Protein AF-A0A835KR46-F1 (afdb_monomer)

pLDDT: mean 88.04, std 7.07, range [50.31, 96.75]

Organism: NCBI:txid1010633

Structure (mmCIF, N/CA/C/O backbone):
data_AF-A0A835KR46-F1
#
_entry.id   AF-A0A835KR46-F1
#
loop_
_atom_site.group_PDB
_atom_site.id
_atom_site.type_symbol
_atom_site.label_atom_id
_atom_site.label_alt_id
_atom_site.label_comp_id
_atom_site.label_asym_id
_atom_site.label_entity_id
_atom_site.label_seq_id
_atom_site.pdbx_PDB_ins_code
_atom_site.Cartn_x
_atom_site.Cartn_y
_atom_site.Cartn_z
_atom_site.occupancy
_atom_site.B_iso_or_equiv
_atom_site.auth_seq_id
_atom_site.auth_comp_id
_atom_site.auth_asym_id
_atom_site.auth_atom_id
_atom_site.pdbx_PDB_model_num
ATOM 1 N N . MET A 1 1 ? -24.883 16.506 1.270 1.00 50.31 1 MET A N 1
ATOM 2 C CA . M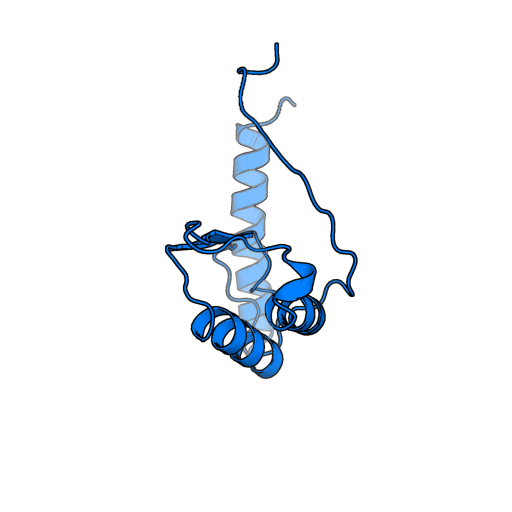ET A 1 1 ? -25.674 16.000 2.414 1.00 50.31 1 MET A CA 1
ATOM 3 C C . MET A 1 1 ? -24.754 15.166 3.292 1.00 50.31 1 MET A C 1
ATOM 5 O O . MET A 1 1 ? -24.196 14.200 2.784 1.00 50.31 1 MET A O 1
ATOM 9 N N . SER A 1 2 ? -24.527 15.553 4.550 1.00 70.75 2 SER A N 1
ATOM 10 C CA . SER A 1 2 ? -23.814 14.700 5.510 1.00 70.75 2 SER A CA 1
ATOM 11 C C . SER A 1 2 ? -24.742 13.555 5.928 1.00 70.75 2 SER A C 1
ATOM 13 O O . SER A 1 2 ? -25.937 13.760 6.126 1.00 70.75 2 SER A O 1
ATOM 15 N N . LYS A 1 3 ? -24.222 12.328 6.012 1.00 81.94 3 LYS A N 1
ATOM 16 C CA . LYS A 1 3 ? -25.022 11.109 6.248 1.00 81.94 3 LYS A CA 1
ATOM 17 C C . LYS A 1 3 ? -25.521 10.947 7.700 1.00 81.94 3 LYS A C 1
ATOM 19 O O . LYS A 1 3 ? -25.844 9.838 8.098 1.00 81.94 3 LYS A O 1
ATOM 24 N N . GLY A 1 4 ? -25.538 12.011 8.507 1.00 85.56 4 GLY A N 1
ATOM 25 C CA . GLY A 1 4 ? -25.860 11.925 9.940 1.00 85.56 4 GLY A CA 1
ATOM 26 C C . GLY A 1 4 ? -24.855 11.108 10.767 1.00 85.56 4 GLY A C 1
ATOM 27 O O . GLY A 1 4 ? -25.176 10.700 11.876 1.00 85.56 4 GLY A O 1
ATOM 28 N N . LEU A 1 5 ? -23.655 10.850 10.233 1.00 86.06 5 LEU A N 1
ATOM 29 C CA . LEU A 1 5 ? -22.596 10.123 10.929 1.00 86.06 5 LEU A CA 1
ATOM 30 C C . LEU A 1 5 ? -21.780 11.095 11.790 1.00 86.06 5 LEU A C 1
ATOM 32 O O . LEU A 1 5 ? -21.359 12.140 11.290 1.00 86.06 5 LEU A O 1
ATOM 36 N N . HIS A 1 6 ? -21.523 10.738 13.049 1.00 85.00 6 HIS A N 1
ATOM 37 C CA . HIS A 1 6 ? -20.525 11.428 13.862 1.00 85.00 6 HIS A CA 1
ATOM 38 C C . HIS A 1 6 ? -19.138 11.033 13.349 1.00 85.00 6 HIS A C 1
ATOM 40 O O . HIS A 1 6 ? -18.778 9.858 13.395 1.00 85.00 6 HIS A O 1
ATOM 46 N N . LEU A 1 7 ? -18.399 11.995 12.798 1.00 87.94 7 LEU A N 1
ATOM 47 C CA . LEU A 1 7 ? -17.092 11.765 12.193 1.00 87.94 7 LEU A CA 1
ATOM 48 C C . LEU A 1 7 ? -16.100 12.785 12.735 1.00 87.94 7 LEU A C 1
ATOM 50 O O . LEU A 1 7 ? -16.327 13.990 12.639 1.00 87.94 7 LEU A O 1
ATOM 54 N N . GLU A 1 8 ? -14.998 12.277 13.269 1.00 89.44 8 GLU A N 1
ATOM 55 C CA . GLU A 1 8 ? -13.830 13.059 13.648 1.00 89.44 8 GLU A CA 1
ATOM 56 C C . GLU A 1 8 ? -12.726 12.815 12.616 1.00 89.44 8 GLU A C 1
ATOM 58 O O . GLU A 1 8 ? -12.550 11.695 12.132 1.00 89.44 8 GLU A O 1
ATOM 63 N N . PHE A 1 9 ? -12.016 13.873 12.230 1.00 90.50 9 PHE A N 1
ATOM 64 C CA . PHE A 1 9 ? -10.941 13.792 11.249 1.00 90.50 9 PHE A CA 1
ATOM 65 C C . PHE A 1 9 ? -9.688 14.463 11.797 1.00 90.50 9 PHE A C 1
ATOM 67 O O . PHE A 1 9 ? -9.639 15.685 11.930 1.00 90.50 9 PHE A O 1
ATOM 74 N N . ASN A 1 10 ? -8.676 13.644 12.075 1.00 89.75 10 ASN A N 1
ATOM 75 C CA . ASN A 1 10 ? -7.403 14.073 12.636 1.00 89.75 10 ASN A CA 1
ATOM 76 C C . ASN A 1 10 ? -6.295 13.969 11.582 1.00 89.75 10 ASN A C 1
ATOM 78 O O . ASN A 1 10 ? -6.218 12.992 10.835 1.00 89.75 10 ASN A O 1
ATOM 82 N N . VAL A 1 11 ? -5.440 14.993 11.519 1.00 90.19 11 VAL A N 1
ATOM 83 C CA . VAL A 1 11 ? -4.302 15.060 10.592 1.00 90.19 11 VAL A CA 1
ATOM 84 C C . VAL A 1 11 ? -3.010 15.122 11.392 1.00 90.19 11 VAL A C 1
ATOM 86 O O . VAL A 1 11 ? -2.789 16.067 12.147 1.00 90.19 11 VAL A O 1
ATOM 89 N N . SER A 1 12 ? -2.138 14.143 11.173 1.00 87.69 12 SER A N 1
ATOM 90 C CA . SER A 1 12 ? -0.783 14.109 11.724 1.00 87.69 12 SER A CA 1
ATOM 91 C C . SER A 1 12 ? 0.220 14.445 10.622 1.00 87.69 12 SER A C 1
ATOM 93 O O . SER A 1 12 ? 0.163 13.878 9.528 1.00 87.69 12 SER A O 1
ATOM 95 N N . TYR A 1 13 ? 1.138 15.369 10.902 1.00 86.44 13 TYR A N 1
ATOM 96 C CA . TYR A 1 13 ? 2.194 15.766 9.972 1.00 86.44 13 TYR A CA 1
ATOM 97 C C . TYR A 1 13 ? 3.515 15.150 10.401 1.00 86.44 13 TYR A C 1
ATOM 99 O O . TYR A 1 13 ? 3.994 15.428 11.492 1.00 86.44 13 TYR A O 1
ATOM 107 N N . GLU A 1 14 ? 4.123 14.368 9.516 1.00 84.12 14 GLU A N 1
ATOM 108 C CA . GLU A 1 14 ? 5.408 13.720 9.765 1.00 84.12 14 GLU A CA 1
ATOM 109 C C . GLU A 1 14 ? 6.285 13.741 8.523 1.00 84.12 14 GLU A C 1
ATOM 111 O O . GLU A 1 14 ? 5.812 13.935 7.397 1.00 84.12 14 GLU A O 1
ATOM 116 N N . ALA A 1 15 ? 7.574 13.463 8.720 1.00 76.75 15 ALA A N 1
ATOM 117 C CA . ALA A 1 15 ? 8.455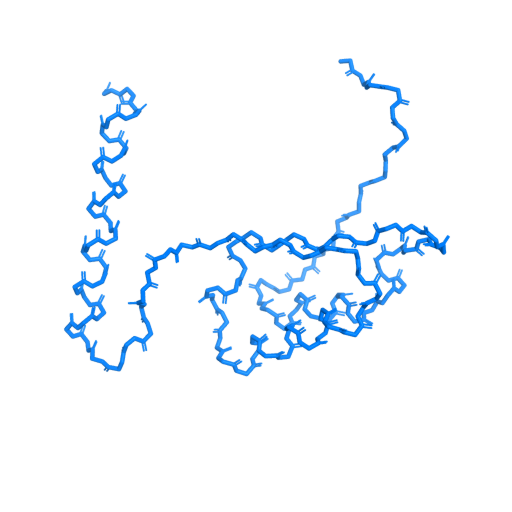 13.145 7.608 1.00 76.75 15 ALA A CA 1
ATOM 118 C C . ALA A 1 15 ? 7.835 12.008 6.776 1.00 76.75 15 ALA A C 1
ATOM 120 O O . ALA A 1 15 ? 7.408 10.996 7.331 1.00 76.75 15 ALA A O 1
ATOM 121 N N . GLY A 1 16 ? 7.833 12.139 5.443 1.00 76.25 16 GLY A N 1
ATOM 122 C CA . GLY A 1 16 ? 7.244 11.177 4.493 1.00 76.25 16 GLY A CA 1
ATOM 123 C C . GLY A 1 16 ? 7.936 9.805 4.424 1.00 76.25 16 GLY A C 1
ATOM 124 O O . GLY A 1 16 ? 7.892 9.139 3.393 1.00 76.25 16 GLY A O 1
ATOM 125 N N . THR A 1 17 ? 8.602 9.395 5.501 1.00 86.38 17 THR A N 1
ATOM 126 C CA . THR A 1 17 ? 9.323 8.135 5.668 1.00 86.38 17 THR A CA 1
ATOM 127 C C . THR A 1 17 ? 8.477 7.130 6.452 1.00 86.38 17 THR A C 1
ATOM 129 O O . THR A 1 17 ? 7.580 7.506 7.206 1.00 86.38 17 THR A O 1
ATOM 132 N N . LEU A 1 18 ? 8.785 5.836 6.325 1.00 87.75 18 LEU A N 1
ATOM 133 C CA . LEU A 1 18 ? 8.148 4.805 7.154 1.00 87.75 18 LEU A CA 1
ATOM 134 C C . LEU A 1 18 ? 8.447 4.978 8.647 1.00 87.75 18 LEU A C 1
ATOM 136 O O . LEU A 1 18 ? 7.574 4.716 9.463 1.00 87.75 18 LEU A O 1
ATOM 140 N N . SER A 1 19 ? 9.635 5.477 8.996 1.00 87.88 19 SER A N 1
ATOM 141 C CA . SER A 1 19 ? 10.013 5.729 10.391 1.00 87.88 19 SER A CA 1
ATOM 142 C C . SER A 1 19 ? 9.136 6.809 11.036 1.00 87.88 19 SER A C 1
ATOM 144 O O . SER A 1 19 ? 8.594 6.588 12.113 1.00 87.88 19 SER A O 1
ATOM 146 N N . GLY A 1 20 ? 8.894 7.927 10.337 1.00 88.31 20 GLY A N 1
ATOM 147 C CA . GLY A 1 20 ? 7.984 8.980 10.819 1.00 88.31 20 GLY A CA 1
ATOM 148 C C . GLY A 1 20 ? 6.540 8.493 10.987 1.00 88.31 20 GLY A C 1
ATOM 149 O O . GLY A 1 20 ? 5.833 8.865 11.918 1.00 88.31 20 GLY A O 1
ATOM 150 N N . ARG A 1 21 ? 6.094 7.577 10.123 1.00 89.06 21 ARG A N 1
ATOM 151 C CA . ARG A 1 21 ? 4.779 6.939 10.285 1.00 89.06 21 ARG A CA 1
ATOM 152 C C . ARG A 1 21 ? 4.750 5.974 11.469 1.00 89.06 21 ARG A C 1
ATOM 154 O O . ARG A 1 21 ? 3.768 5.952 12.204 1.00 89.06 21 ARG A O 1
ATOM 161 N N . ALA A 1 22 ? 5.818 5.204 11.673 1.00 89.44 22 ALA A N 1
ATOM 162 C CA . ALA A 1 22 ? 5.949 4.311 12.820 1.00 89.44 22 ALA A CA 1
ATOM 163 C C . ALA A 1 22 ? 5.952 5.093 14.145 1.00 89.44 22 ALA A C 1
ATOM 165 O O . ALA A 1 22 ? 5.310 4.666 15.104 1.00 89.44 22 ALA A O 1
ATOM 166 N N . SER A 1 23 ? 6.594 6.265 14.208 1.00 89.44 23 SER A N 1
ATOM 167 C CA . SER A 1 23 ? 6.580 7.095 15.420 1.00 89.44 23 SER A CA 1
ATOM 168 C C . SER A 1 23 ? 5.181 7.590 15.789 1.00 89.44 23 SER A C 1
ATOM 170 O O . SER A 1 23 ? 4.835 7.556 16.969 1.00 89.44 23 SER A O 1
ATOM 172 N N . VAL A 1 24 ? 4.346 7.967 14.813 1.00 89.19 24 VAL A N 1
ATOM 173 C CA . VAL A 1 24 ? 2.938 8.331 15.078 1.00 89.19 24 VAL A CA 1
ATOM 174 C C . VAL A 1 24 ? 2.154 7.142 15.605 1.00 89.19 24 VAL A C 1
ATOM 176 O O . VAL A 1 24 ? 1.485 7.251 16.627 1.00 89.19 24 VAL A O 1
ATOM 179 N N . LEU A 1 25 ? 2.279 5.989 14.946 1.00 88.44 25 LEU A N 1
ATOM 180 C CA . LEU A 1 25 ? 1.568 4.780 15.359 1.00 88.44 25 LEU A CA 1
ATOM 181 C C . LEU A 1 25 ? 1.982 4.302 16.758 1.00 88.44 25 LEU A C 1
ATOM 183 O O . LEU A 1 25 ? 1.153 3.789 17.504 1.00 88.44 25 LEU A O 1
ATOM 187 N N . SER A 1 26 ? 3.248 4.506 17.126 1.00 88.12 26 SER A N 1
ATOM 188 C CA . SER A 1 26 ? 3.773 4.144 18.448 1.00 88.12 26 SER A CA 1
ATOM 189 C C . SER A 1 26 ? 3.297 5.102 19.547 1.00 88.12 26 SER A C 1
ATOM 191 O O . SER A 1 26 ? 3.239 4.729 20.718 1.00 88.12 26 SER A O 1
ATOM 193 N N . ASN A 1 27 ? 2.937 6.337 19.192 1.00 86.69 27 ASN A N 1
ATOM 194 C CA . ASN A 1 27 ? 2.411 7.329 20.118 1.00 86.69 27 ASN A CA 1
ATOM 195 C C . ASN A 1 27 ? 0.878 7.238 20.182 1.00 86.69 27 ASN A C 1
ATOM 197 O O . ASN A 1 27 ? 0.175 8.109 19.673 1.00 86.69 27 ASN A O 1
ATOM 201 N N . GLN A 1 28 ? 0.348 6.190 20.820 1.00 76.06 28 GLN A N 1
ATOM 202 C CA . GLN A 1 28 ? -1.102 5.958 20.958 1.00 76.06 28 GLN A CA 1
ATOM 203 C C . GLN A 1 28 ? -1.931 7.193 21.367 1.00 76.06 28 GLN A C 1
ATOM 205 O O . GLN A 1 28 ? -2.985 7.402 20.767 1.00 76.06 28 GLN A O 1
ATOM 210 N N . PRO A 1 29 ? -1.490 8.054 22.308 1.00 81.06 29 PRO A N 1
ATOM 211 C CA . PRO A 1 29 ? -2.214 9.286 22.625 1.00 81.06 29 PRO A CA 1
ATOM 212 C C . PRO A 1 29 ? -2.406 10.224 21.424 1.00 81.06 29 PRO A C 1
ATOM 214 O O . PRO A 1 29 ? -3.422 10.908 21.343 1.00 81.06 29 PRO A O 1
ATOM 217 N N . SER A 1 30 ? -1.467 10.242 20.471 1.00 80.62 30 SER A N 1
ATOM 218 C CA . SER A 1 30 ? -1.579 11.046 19.243 1.00 80.62 30 SER A CA 1
ATOM 219 C C . SER A 1 30 ? -2.586 10.500 18.233 1.00 80.62 30 SER A C 1
ATOM 221 O O . SER A 1 30 ? -3.050 11.250 17.379 1.00 80.62 30 SER A O 1
ATOM 223 N N . LEU A 1 31 ? -2.952 9.221 18.348 1.00 83.62 31 LEU A N 1
ATOM 224 C CA . LEU A 1 31 ? -3.995 8.597 17.535 1.00 83.62 31 LEU A CA 1
ATOM 225 C C . LEU A 1 31 ? -5.403 8.870 18.084 1.00 83.62 31 LEU A C 1
ATOM 227 O O . LEU A 1 31 ? -6.375 8.524 17.422 1.00 83.62 31 LEU A O 1
ATOM 231 N N . ALA A 1 32 ? -5.502 9.479 19.276 1.00 84.81 32 ALA A N 1
ATOM 232 C CA . ALA A 1 32 ? -6.756 9.785 19.962 1.00 84.81 32 ALA A CA 1
ATOM 233 C C . ALA A 1 32 ? -7.697 8.571 20.071 1.00 84.81 32 ALA A C 1
ATOM 235 O O . ALA A 1 32 ? -8.913 8.720 19.972 1.00 84.81 32 ALA A O 1
ATOM 236 N N . LEU A 1 33 ? -7.129 7.372 20.271 1.00 84.19 33 LEU A N 1
ATOM 237 C CA . LEU A 1 33 ? -7.912 6.142 20.253 1.00 84.19 33 LEU A CA 1
ATOM 238 C C . LEU A 1 33 ? -8.841 6.035 21.462 1.00 84.19 33 LEU A C 1
ATOM 240 O O . LEU A 1 33 ? -8.444 6.308 22.599 1.00 84.19 33 LEU A O 1
ATOM 244 N N . TRP A 1 34 ? -10.067 5.589 21.222 1.00 83.19 34 TRP A N 1
ATOM 245 C CA . TRP A 1 34 ? -11.063 5.343 22.258 1.00 83.19 34 TRP A CA 1
ATOM 246 C C . TRP A 1 34 ? -11.053 3.879 22.692 1.00 83.19 34 TRP A C 1
ATOM 248 O O . TRP A 1 34 ? -10.919 2.953 21.891 1.00 83.19 34 TRP A O 1
ATOM 258 N N . ASN A 1 35 ? -11.260 3.644 23.989 1.00 82.75 35 ASN A N 1
ATOM 259 C CA . ASN A 1 35 ? -11.367 2.283 24.504 1.00 82.75 35 ASN A CA 1
ATOM 260 C C . ASN A 1 35 ? -12.554 1.551 23.862 1.00 82.75 35 ASN A C 1
ATOM 262 O O . ASN A 1 35 ? -13.704 1.960 24.012 1.00 82.75 35 ASN A O 1
ATOM 266 N N . GLY A 1 36 ? -12.261 0.426 23.206 1.00 84.94 36 GLY A N 1
ATOM 267 C CA . GLY A 1 36 ? -13.260 -0.455 22.602 1.00 84.94 36 GLY A CA 1
ATOM 268 C C . GLY A 1 36 ? -13.590 -0.158 21.139 1.00 84.94 36 GLY A C 1
ATOM 269 O O . GLY A 1 36 ? -14.418 -0.867 20.569 1.00 84.94 36 GLY A O 1
ATOM 270 N N . GLU A 1 37 ? -12.958 0.835 20.511 1.00 88.12 37 GLU A N 1
ATOM 271 C CA . GLU A 1 37 ? -13.096 1.009 19.067 1.00 88.12 37 GLU A CA 1
ATOM 272 C C . GLU A 1 37 ? -12.282 -0.035 18.287 1.00 88.12 37 GLU A C 1
ATOM 274 O O . GLU A 1 37 ? -11.253 -0.538 18.744 1.00 88.12 37 GLU A O 1
ATOM 279 N N . ALA A 1 38 ? -12.749 -0.368 17.085 1.00 91.31 38 ALA A N 1
ATOM 280 C CA . ALA A 1 38 ? -12.002 -1.223 16.177 1.00 91.31 38 ALA A CA 1
ATOM 281 C C . ALA A 1 38 ? -10.964 -0.386 15.419 1.00 91.31 38 ALA A C 1
ATOM 283 O O . ALA A 1 38 ? -11.326 0.503 14.649 1.00 91.31 38 ALA A O 1
ATOM 284 N N . LEU A 1 39 ? -9.679 -0.706 15.587 1.00 91.38 39 LEU A N 1
ATOM 285 C CA . LEU A 1 39 ? -8.603 -0.024 14.873 1.00 91.38 39 LEU A CA 1
ATOM 286 C C . LEU A 1 39 ? -8.330 -0.683 13.516 1.00 91.38 39 LEU A C 1
ATOM 288 O O . LEU A 1 39 ? -8.067 -1.888 13.437 1.00 91.38 39 LEU A O 1
ATOM 292 N N . VAL A 1 40 ? -8.344 0.125 12.455 1.00 93.62 40 VAL A N 1
ATOM 293 C CA . VAL A 1 40 ? -7.958 -0.281 11.098 1.00 93.62 40 VAL A CA 1
ATOM 294 C C . VAL A 1 40 ? -6.801 0.584 10.622 1.00 93.62 40 VAL A C 1
ATOM 296 O O . VAL A 1 40 ? -6.897 1.809 10.623 1.00 93.62 40 VAL A O 1
ATOM 299 N N . VAL A 1 41 ? -5.723 -0.051 10.164 1.00 92.62 41 VAL A N 1
ATOM 300 C CA . VAL A 1 41 ? -4.584 0.650 9.557 1.00 92.62 41 VAL A CA 1
ATOM 301 C C . VAL A 1 41 ? -4.604 0.428 8.051 1.00 92.62 41 VAL A C 1
ATOM 303 O O . VAL A 1 41 ? -4.433 -0.692 7.576 1.00 92.62 41 VAL A O 1
ATOM 306 N N . ASN A 1 42 ? -4.788 1.509 7.290 1.00 94.25 42 ASN A N 1
ATOM 307 C CA . ASN A 1 42 ? -4.763 1.477 5.830 1.00 94.25 42 ASN A CA 1
ATOM 308 C C . ASN A 1 42 ? -3.459 2.068 5.281 1.00 94.25 42 ASN A C 1
ATOM 310 O O . ASN A 1 42 ? -3.229 3.274 5.344 1.00 94.25 42 ASN A O 1
ATOM 314 N N . CYS A 1 43 ? -2.621 1.214 4.705 1.00 92.00 43 CYS A N 1
ATOM 315 C CA . CYS A 1 43 ? -1.344 1.563 4.097 1.00 92.00 43 CYS A CA 1
ATOM 316 C C . CYS A 1 43 ? -1.472 1.613 2.570 1.00 92.00 43 CYS A C 1
ATOM 318 O O . CYS A 1 43 ? -1.319 0.597 1.886 1.00 92.00 43 CYS A O 1
ATOM 320 N N . GLN A 1 44 ? -1.703 2.804 2.014 1.00 92.06 44 GLN A N 1
ATOM 321 C CA . GLN A 1 44 ? -1.811 2.992 0.566 1.00 92.06 44 GLN A CA 1
ATOM 322 C C . GLN A 1 44 ? -0.505 3.530 -0.033 1.00 92.06 44 GLN A C 1
ATOM 324 O O . GLN A 1 44 ? -0.173 4.703 0.111 1.00 92.06 44 GLN A O 1
ATOM 329 N N . SER A 1 45 ? 0.226 2.669 -0.745 1.00 88.44 45 SER A N 1
ATOM 330 C CA . SER A 1 45 ? 1.530 2.948 -1.375 1.00 88.44 45 SER A CA 1
ATOM 331 C C . SER A 1 45 ? 2.613 3.401 -0.389 1.00 88.44 45 SER A C 1
ATOM 333 O O . SER A 1 45 ? 3.506 4.176 -0.732 1.00 88.44 45 SER A O 1
ATOM 335 N N . TRP A 1 46 ? 2.525 2.951 0.865 1.00 87.00 46 TRP A N 1
ATOM 336 C CA . TRP A 1 46 ? 3.449 3.365 1.922 1.00 87.00 46 TRP A CA 1
ATOM 337 C C . TRP A 1 46 ? 4.709 2.504 1.988 1.00 87.00 46 TRP A C 1
ATOM 339 O O . TRP A 1 46 ? 5.779 3.030 2.285 1.00 87.00 46 TRP A O 1
ATOM 349 N N . ILE A 1 47 ? 4.589 1.206 1.711 1.00 85.88 47 ILE A N 1
ATOM 350 C CA . ILE A 1 47 ? 5.599 0.208 2.077 1.00 85.88 47 ILE A CA 1
ATOM 351 C C . ILE A 1 47 ? 6.737 0.137 1.049 1.00 85.88 47 ILE A C 1
ATOM 353 O O . ILE A 1 47 ? 7.893 -0.022 1.441 1.00 85.88 47 ILE A O 1
ATOM 357 N N . ARG A 1 48 ? 6.455 0.339 -0.245 1.00 78.06 48 ARG A N 1
ATOM 358 C CA . ARG A 1 48 ? 7.451 0.271 -1.337 1.00 78.06 48 ARG A CA 1
ATOM 359 C C . ARG A 1 48 ? 8.708 1.127 -1.169 1.00 78.06 48 ARG A C 1
ATOM 361 O O . ARG A 1 48 ? 9.745 0.785 -1.721 1.00 78.06 48 ARG A O 1
ATOM 368 N N . HIS A 1 49 ? 8.610 2.262 -0.477 1.00 67.56 49 HIS A N 1
ATOM 369 C CA . HIS A 1 49 ? 9.701 3.239 -0.369 1.00 67.56 49 HIS A CA 1
ATOM 370 C C . HIS A 1 49 ? 10.589 3.015 0.863 1.00 67.56 49 HIS A C 1
ATOM 372 O O . HIS A 1 49 ? 11.549 3.754 1.075 1.00 67.56 49 HIS A O 1
ATOM 378 N N . GLY A 1 50 ? 10.273 2.014 1.686 1.00 67.81 50 GLY A N 1
ATOM 379 C CA . GLY A 1 50 ? 11.076 1.656 2.844 1.00 67.81 50 GLY A CA 1
ATOM 380 C C . GLY A 1 50 ? 12.320 0.870 2.465 1.00 67.81 50 GLY A C 1
ATOM 381 O O . GLY A 1 50 ? 12.221 -0.158 1.800 1.00 67.81 50 GLY A O 1
ATOM 382 N N . ALA A 1 51 ? 13.479 1.287 2.975 1.00 73.00 51 ALA A N 1
ATOM 383 C CA . ALA A 1 51 ? 14.582 0.347 3.145 1.00 73.00 51 ALA A CA 1
ATOM 384 C C . ALA A 1 51 ? 14.127 -0.820 4.058 1.00 73.00 51 ALA A C 1
ATOM 386 O O . ALA A 1 51 ? 13.228 -0.611 4.880 1.00 73.00 51 ALA A O 1
ATOM 387 N N . PRO A 1 52 ? 14.735 -2.020 3.953 1.00 75.38 52 PRO A N 1
ATOM 388 C CA . PRO A 1 52 ? 14.321 -3.195 4.726 1.00 75.38 52 PRO A CA 1
ATOM 389 C C . PRO A 1 52 ? 14.152 -2.921 6.231 1.00 75.38 52 PRO A C 1
ATOM 391 O O . PRO A 1 52 ? 13.082 -3.166 6.768 1.00 75.38 52 PRO A O 1
ATOM 394 N N . GLY A 1 53 ? 15.128 -2.268 6.879 1.00 83.12 53 GLY A N 1
ATOM 395 C CA . GLY A 1 53 ? 15.058 -1.947 8.314 1.00 83.12 53 GLY A CA 1
ATOM 396 C C . GLY A 1 53 ? 13.839 -1.095 8.718 1.00 83.12 53 GLY A C 1
ATOM 397 O O . GLY A 1 53 ? 13.023 -1.553 9.511 1.00 83.12 53 GLY A O 1
ATOM 398 N N . PRO A 1 54 ? 13.654 0.120 8.162 1.00 85.88 54 PRO A N 1
ATOM 399 C CA . PRO A 1 54 ? 12.472 0.944 8.437 1.00 85.88 54 PRO A CA 1
ATOM 400 C C . PRO A 1 54 ? 11.132 0.270 8.128 1.00 85.88 54 PRO A C 1
ATOM 402 O O . PRO A 1 54 ? 10.126 0.606 8.750 1.00 85.88 54 PRO A O 1
ATOM 405 N N . LYS A 1 55 ? 11.100 -0.644 7.151 1.00 89.00 55 LYS A N 1
ATOM 406 C CA . LYS A 1 55 ? 9.903 -1.420 6.827 1.00 89.00 55 LYS A CA 1
ATOM 407 C C . LYS A 1 55 ? 9.579 -2.416 7.937 1.00 89.00 55 LYS A C 1
ATOM 409 O O . LYS A 1 55 ? 8.430 -2.451 8.365 1.00 89.00 55 LYS A O 1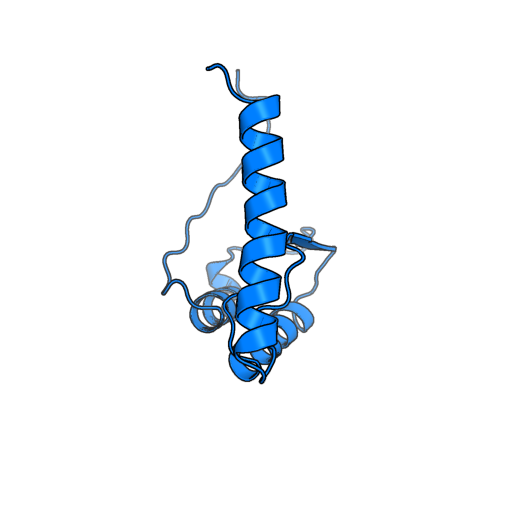
ATOM 414 N N . ASP A 1 56 ? 10.567 -3.166 8.407 1.00 89.00 56 ASP A N 1
ATOM 415 C CA . ASP A 1 56 ? 10.377 -4.146 9.478 1.00 89.00 56 ASP A CA 1
ATOM 416 C C . ASP A 1 56 ? 9.940 -3.445 10.769 1.00 89.00 56 ASP A C 1
ATOM 418 O O . ASP A 1 56 ? 8.905 -3.788 11.327 1.00 89.00 56 ASP A O 1
ATOM 422 N N . THR A 1 57 ? 10.611 -2.349 11.151 1.00 89.62 57 THR A N 1
AT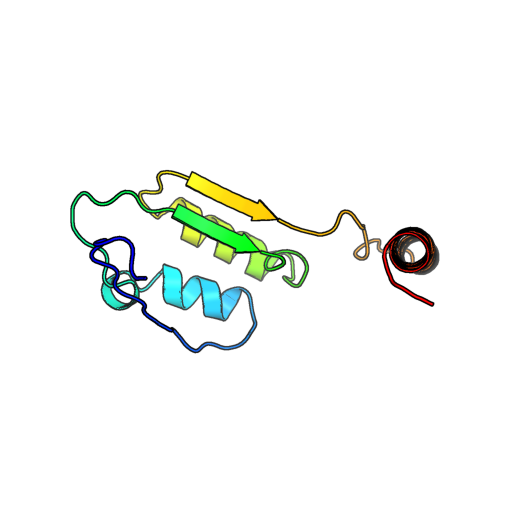OM 423 C CA . THR A 1 57 ? 10.209 -1.537 12.316 1.00 89.62 57 THR A CA 1
ATOM 424 C C . THR A 1 57 ? 8.770 -1.032 12.208 1.00 89.62 57 THR A C 1
ATOM 426 O O . THR A 1 57 ? 8.026 -1.070 13.181 1.00 89.62 57 THR A O 1
ATOM 429 N N . PHE A 1 58 ? 8.352 -0.567 11.029 1.00 91.12 58 PHE A N 1
ATOM 430 C CA . PHE A 1 58 ? 6.981 -0.107 10.816 1.00 91.12 58 PHE A CA 1
ATOM 431 C C . PHE A 1 58 ? 5.956 -1.242 10.958 1.00 91.12 58 PHE A C 1
ATOM 433 O O . PHE A 1 58 ? 4.905 -1.046 11.569 1.00 91.12 58 PHE A O 1
ATOM 440 N N . LEU A 1 59 ? 6.256 -2.425 10.416 1.00 90.38 59 LEU A N 1
ATOM 441 C CA . LEU A 1 59 ? 5.390 -3.599 10.537 1.00 90.38 59 LEU A CA 1
ATOM 442 C C . LEU A 1 59 ? 5.323 -4.110 11.980 1.00 90.38 59 LEU A C 1
ATOM 444 O O . LEU A 1 59 ? 4.235 -4.455 12.437 1.00 90.38 59 LEU A O 1
ATOM 448 N N . ASP A 1 60 ? 6.437 -4.079 12.709 1.00 91.94 60 ASP A N 1
ATOM 449 C CA . ASP A 1 60 ? 6.487 -4.422 14.132 1.00 91.94 60 ASP A CA 1
ATOM 450 C C . ASP A 1 60 ? 5.647 -3.444 14.965 1.00 91.94 60 ASP A C 1
ATOM 452 O O . ASP A 1 60 ? 4.851 -3.866 15.804 1.00 91.94 60 ASP A O 1
ATOM 456 N N . THR A 1 61 ? 5.747 -2.136 14.690 1.00 91.88 61 THR A N 1
ATOM 457 C CA . THR A 1 61 ? 4.901 -1.115 15.328 1.00 91.88 61 THR A CA 1
ATOM 458 C C . THR A 1 61 ? 3.416 -1.367 15.075 1.00 91.88 61 THR A C 1
ATOM 460 O O . THR A 1 61 ? 2.604 -1.215 15.983 1.00 91.88 61 THR A O 1
ATOM 463 N N . ILE A 1 62 ? 3.038 -1.748 13.854 1.00 91.31 62 ILE A N 1
ATOM 464 C CA . ILE A 1 62 ? 1.656 -2.136 13.558 1.00 91.31 62 ILE A CA 1
ATOM 465 C C . ILE A 1 62 ? 1.296 -3.390 14.364 1.00 91.31 62 ILE A C 1
ATOM 467 O O . ILE A 1 62 ? 0.255 -3.418 15.009 1.00 91.31 62 ILE A O 1
ATOM 471 N N . GLY A 1 63 ? 2.166 -4.400 14.390 1.00 88.69 63 GLY A N 1
ATOM 472 C CA . GLY A 1 63 ? 1.918 -5.678 15.060 1.00 88.69 63 GLY A CA 1
ATOM 473 C C . GLY A 1 63 ? 1.665 -5.586 16.568 1.00 88.69 63 GLY A C 1
ATOM 474 O O . GLY A 1 63 ? 0.989 -6.454 17.114 1.00 88.69 63 GLY A O 1
ATOM 475 N N . VAL A 1 64 ? 2.160 -4.543 17.244 1.00 89.81 64 VAL A N 1
ATOM 476 C CA . VAL A 1 64 ? 1.912 -4.325 18.684 1.00 89.81 64 VAL A CA 1
ATOM 477 C C . VAL A 1 64 ? 0.602 -3.589 18.987 1.00 89.81 64 VAL A C 1
ATOM 479 O O . VAL A 1 64 ? 0.201 -3.507 20.149 1.00 89.81 64 VAL A O 1
ATOM 482 N N . LEU A 1 65 ? -0.082 -3.052 17.974 1.00 86.88 65 LEU A N 1
ATOM 483 C CA . LEU A 1 65 ? -1.390 -2.422 18.142 1.00 86.88 65 LEU A CA 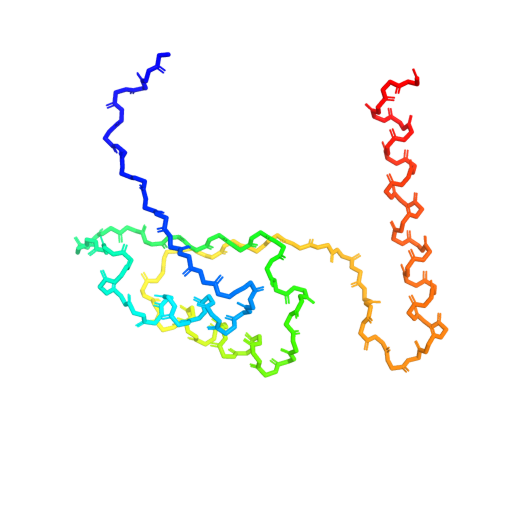1
ATOM 484 C C . LEU A 1 65 ? -2.488 -3.494 18.212 1.00 86.88 65 LEU A C 1
ATOM 486 O O . LEU A 1 65 ? -2.455 -4.490 17.491 1.00 86.88 65 LEU A O 1
ATOM 490 N N . ASN A 1 66 ? -3.510 -3.271 19.045 1.00 87.19 66 ASN A N 1
ATOM 491 C CA . ASN A 1 66 ? -4.697 -4.131 19.102 1.00 87.19 66 ASN A CA 1
ATOM 492 C C . ASN A 1 66 ? -5.600 -3.890 17.877 1.00 87.19 66 ASN A C 1
ATOM 494 O O . ASN A 1 66 ? -6.626 -3.213 17.954 1.00 87.19 66 ASN A O 1
ATOM 498 N N . LEU A 1 67 ? -5.153 -4.376 16.724 1.00 88.50 67 LEU A N 1
ATOM 499 C CA . LEU A 1 67 ? -5.759 -4.123 15.423 1.00 88.50 67 LEU A CA 1
ATOM 500 C C . LEU A 1 67 ? -6.900 -5.086 15.126 1.00 88.50 67 LEU A C 1
ATOM 502 O O . LEU A 1 67 ? -6.833 -6.275 15.425 1.00 88.50 67 LEU A O 1
ATOM 506 N N . CYS A 1 68 ? -7.911 -4.573 14.434 1.00 93.75 68 CYS A N 1
ATOM 507 C CA . CYS A 1 68 ? -8.930 -5.393 13.791 1.00 93.75 68 CYS A CA 1
ATOM 508 C C . CYS A 1 68 ? -8.479 -5.826 12.389 1.00 93.75 68 CYS A C 1
ATOM 510 O O . CYS A 1 68 ? -8.638 -6.982 12.002 1.00 93.75 68 CYS A O 1
ATOM 512 N N . LEU A 1 69 ? -7.907 -4.893 11.618 1.00 94.12 69 LEU A N 1
ATOM 513 C CA . LEU A 1 69 ? -7.536 -5.123 10.224 1.00 94.12 69 LEU A CA 1
ATOM 514 C C . LEU A 1 69 ? -6.379 -4.217 9.796 1.00 94.12 69 LEU A C 1
ATOM 516 O O . LEU A 1 69 ? -6.321 -3.040 10.153 1.00 94.12 69 LEU A O 1
ATOM 520 N N . VAL A 1 70 ? -5.507 -4.756 8.948 1.00 93.88 70 VAL A N 1
ATOM 521 C CA . VAL A 1 70 ? -4.513 -3.980 8.204 1.00 93.88 70 VAL A CA 1
ATOM 522 C C . VAL A 1 70 ? -4.760 -4.182 6.719 1.00 93.88 70 VAL A C 1
ATOM 524 O O . VAL A 1 70 ? -4.804 -5.317 6.246 1.00 93.88 70 VAL A O 1
ATOM 527 N N . THR A 1 71 ? -4.909 -3.089 5.975 1.00 94.88 71 THR A N 1
ATOM 528 C CA . THR A 1 71 ? -4.992 -3.123 4.513 1.00 94.88 71 THR A CA 1
ATOM 529 C C . THR A 1 71 ? -3.718 -2.550 3.917 1.00 94.88 71 THR A C 1
ATOM 531 O O . THR A 1 71 ? -3.258 -1.477 4.304 1.00 94.88 71 THR A O 1
ATOM 534 N N . VAL A 1 72 ? -3.139 -3.266 2.955 1.00 92.62 72 VAL A N 1
ATOM 535 C CA . VAL A 1 72 ? -1.947 -2.829 2.224 1.00 92.62 72 VAL A CA 1
ATOM 536 C C . VAL A 1 72 ? -2.287 -2.791 0.746 1.00 92.62 72 VAL A C 1
ATOM 538 O O . VAL A 1 72 ? -2.733 -3.783 0.178 1.00 92.62 72 VAL A O 1
ATOM 541 N N . THR A 1 73 ? -2.080 -1.638 0.121 1.00 93.00 73 THR A N 1
ATOM 542 C CA . THR A 1 73 ? -2.196 -1.479 -1.330 1.00 93.00 73 THR A CA 1
ATOM 543 C C . THR A 1 73 ? -0.875 -0.966 -1.863 1.00 93.00 73 THR A C 1
ATOM 545 O O . THR A 1 73 ? -0.465 0.141 -1.519 1.00 93.00 73 THR A O 1
ATOM 548 N N . ASP A 1 74 ? -0.212 -1.744 -2.709 1.00 89.88 74 ASP A N 1
ATOM 549 C CA . ASP A 1 74 ? 1.044 -1.346 -3.339 1.00 89.88 74 ASP A CA 1
ATOM 550 C C . ASP A 1 74 ? 1.080 -1.775 -4.812 1.00 89.88 74 ASP A C 1
ATOM 552 O O . ASP A 1 74 ? 0.188 -2.476 -5.295 1.00 89.88 74 ASP A O 1
ATOM 556 N N . LYS A 1 75 ? 2.082 -1.292 -5.542 1.00 85.94 75 LYS A N 1
ATOM 557 C CA . LYS A 1 75 ? 2.307 -1.610 -6.950 1.00 85.94 75 LYS A CA 1
ATOM 558 C C . LYS A 1 75 ? 3.147 -2.875 -7.061 1.00 85.94 75 LYS A C 1
ATOM 560 O O . LYS A 1 75 ? 4.206 -2.966 -6.446 1.00 85.94 75 LYS A O 1
ATOM 565 N N . ASP A 1 76 ? 2.689 -3.806 -7.886 1.00 87.12 76 ASP A N 1
ATOM 566 C CA . ASP A 1 76 ? 3.384 -5.060 -8.160 1.00 87.12 76 ASP A CA 1
ATOM 567 C C . ASP A 1 76 ? 4.540 -4.831 -9.147 1.00 87.12 76 ASP A C 1
ATOM 569 O O . ASP A 1 76 ? 4.384 -4.917 -10.365 1.00 87.12 76 ASP A O 1
ATOM 573 N N . VAL A 1 77 ? 5.689 -4.403 -8.618 1.00 85.75 77 VAL A N 1
ATOM 574 C CA . VAL A 1 77 ? 6.924 -4.238 -9.388 1.00 85.75 77 VAL A CA 1
ATOM 575 C C . VAL A 1 77 ? 8.145 -4.440 -8.494 1.00 85.75 77 VAL A C 1
ATOM 577 O O . VAL A 1 77 ? 8.317 -3.751 -7.486 1.00 85.75 77 VAL A O 1
ATOM 580 N N . ASP A 1 78 ? 9.032 -5.354 -8.887 1.00 84.06 78 ASP A N 1
ATOM 581 C CA . ASP A 1 78 ? 10.330 -5.507 -8.233 1.00 84.06 78 ASP A CA 1
ATOM 582 C C . ASP A 1 78 ? 11.350 -4.527 -8.825 1.00 84.06 78 ASP A C 1
ATOM 584 O O . ASP A 1 78 ? 11.891 -4.721 -9.913 1.00 84.06 78 ASP A O 1
ATOM 588 N N . LEU A 1 79 ? 11.617 -3.456 -8.079 1.00 85.38 79 LEU A N 1
ATOM 589 C CA . LEU A 1 79 ? 12.659 -2.474 -8.396 1.00 85.38 79 LEU A CA 1
ATOM 590 C C . LEU A 1 79 ? 13.880 -2.592 -7.473 1.00 85.38 79 LEU A C 1
ATOM 592 O O . LEU A 1 79 ? 14.794 -1.768 -7.558 1.00 85.38 79 LEU A O 1
ATOM 596 N N . ASN A 1 80 ? 13.911 -3.609 -6.609 1.00 85.19 80 ASN A N 1
ATOM 597 C CA . ASN A 1 80 ? 14.968 -3.825 -5.623 1.00 85.19 80 ASN A CA 1
ATOM 598 C C . ASN A 1 80 ? 15.972 -4.901 -6.054 1.00 85.19 80 ASN A C 1
ATOM 600 O O . ASN A 1 80 ? 16.919 -5.176 -5.317 1.00 85.19 80 ASN A O 1
ATOM 604 N N . SER A 1 81 ? 15.804 -5.479 -7.249 1.00 86.88 81 SER A N 1
ATOM 605 C CA . SER A 1 81 ? 16.765 -6.425 -7.812 1.00 86.88 81 SER A CA 1
ATOM 606 C C . SER A 1 81 ? 18.201 -5.866 -7.784 1.00 86.88 81 SER A C 1
ATOM 608 O O . SER A 1 81 ? 18.427 -4.713 -8.173 1.00 86.88 81 SER A O 1
ATOM 610 N N . PRO A 1 82 ? 19.205 -6.667 -7.375 1.00 90.19 82 PRO A N 1
ATOM 611 C CA . PRO A 1 82 ? 20.605 -6.240 -7.386 1.00 90.19 82 PRO A CA 1
ATOM 612 C C . PRO A 1 82 ? 21.144 -6.030 -8.812 1.00 90.19 82 PRO A C 1
ATOM 614 O O . PRO A 1 82 ? 22.142 -5.336 -9.004 1.00 90.19 82 PRO A O 1
ATOM 617 N N . SER A 1 83 ? 20.485 -6.601 -9.826 1.00 95.44 83 SER A N 1
ATOM 618 C CA . SER A 1 83 ? 20.839 -6.439 -11.236 1.00 95.44 83 SER A CA 1
ATOM 619 C C . SER A 1 83 ? 20.268 -5.138 -11.7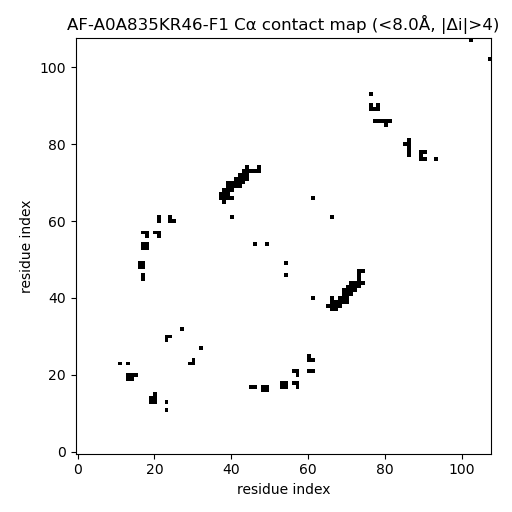97 1.00 95.44 83 SER A C 1
ATOM 621 O O . SER A 1 83 ? 19.055 -4.918 -11.812 1.00 95.44 83 SER A O 1
ATOM 623 N N . LEU A 1 84 ? 21.138 -4.276 -12.332 1.00 94.94 84 LEU A N 1
ATOM 624 C CA . LEU A 1 84 ? 20.698 -3.074 -13.042 1.00 94.94 84 LEU A CA 1
ATOM 625 C C . LEU A 1 84 ? 19.805 -3.423 -14.240 1.00 94.94 84 LEU A C 1
ATOM 627 O O . LEU A 1 84 ? 18.775 -2.780 -14.420 1.00 94.94 84 LEU A O 1
ATOM 631 N N . ALA A 1 85 ? 20.171 -4.448 -15.013 1.00 96.75 85 ALA A N 1
ATOM 632 C CA . ALA A 1 85 ? 19.392 -4.885 -16.167 1.00 96.75 85 ALA A CA 1
ATOM 633 C C . ALA A 1 85 ? 17.969 -5.297 -15.761 1.00 96.75 85 ALA A C 1
ATOM 635 O O . ALA A 1 85 ? 17.008 -4.828 -16.361 1.00 96.75 85 ALA A O 1
ATOM 636 N N . SER A 1 86 ? 17.828 -6.073 -14.682 1.00 94.94 86 SER A N 1
ATOM 637 C CA . SER A 1 86 ? 16.520 -6.510 -14.179 1.00 94.94 86 SER A CA 1
ATOM 638 C C . SER A 1 86 ? 15.674 -5.346 -13.663 1.00 94.94 86 SER A C 1
ATOM 640 O O . SER A 1 86 ? 14.472 -5.313 -13.901 1.00 94.94 86 SER A O 1
ATOM 642 N N . ARG A 1 87 ? 16.285 -4.345 -13.012 1.00 93.94 87 ARG A N 1
ATOM 643 C CA . ARG A 1 87 ? 15.559 -3.126 -12.610 1.00 93.94 87 ARG A CA 1
ATOM 644 C C . ARG A 1 87 ? 15.085 -2.313 -13.813 1.00 93.94 87 ARG A C 1
ATOM 646 O O . ARG A 1 87 ? 13.968 -1.807 -13.795 1.00 93.94 87 ARG A O 1
ATOM 653 N N . ILE A 1 88 ? 15.912 -2.187 -14.853 1.00 95.69 88 ILE A N 1
ATOM 654 C CA . ILE A 1 88 ? 15.535 -1.496 -16.095 1.00 95.69 88 ILE A CA 1
ATOM 655 C C . ILE A 1 88 ? 14.369 -2.227 -16.768 1.00 95.69 88 ILE A C 1
ATOM 657 O O . ILE A 1 88 ? 13.371 -1.597 -17.116 1.00 95.69 88 IL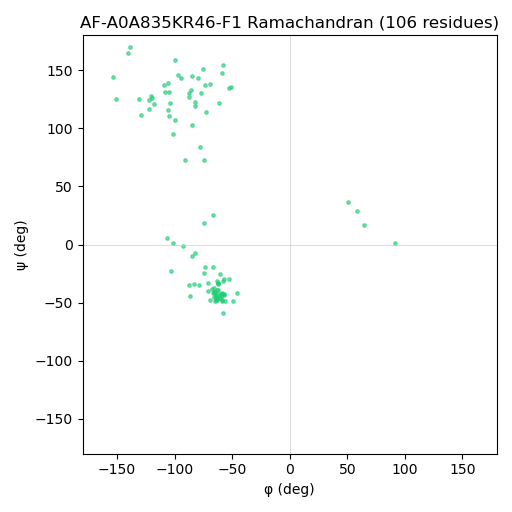E A O 1
ATOM 661 N N . GLU A 1 89 ? 14.463 -3.547 -16.900 1.00 94.88 89 GLU A N 1
ATOM 662 C CA . GLU A 1 89 ? 13.396 -4.387 -17.446 1.00 94.88 89 GLU A CA 1
ATOM 663 C C . GLU A 1 89 ? 12.096 -4.257 -16.636 1.00 94.88 89 GLU A C 1
ATOM 665 O O . GLU A 1 89 ? 11.036 -3.999 -17.209 1.00 94.88 89 GLU A O 1
ATOM 670 N N . GLY A 1 90 ? 12.177 -4.339 -15.303 1.00 93.38 90 GLY A N 1
ATOM 671 C CA . GLY A 1 90 ? 11.042 -4.134 -14.401 1.00 93.38 90 GLY A CA 1
ATOM 672 C C . GLY A 1 90 ? 10.386 -2.763 -14.582 1.00 93.38 90 GLY A C 1
ATOM 673 O O . GLY A 1 90 ? 9.162 -2.672 -14.684 1.00 93.38 90 GLY A O 1
ATOM 674 N N . CYS A 1 91 ? 11.185 -1.699 -14.718 1.00 93.44 91 CYS A N 1
ATOM 675 C CA . CYS A 1 91 ? 10.687 -0.360 -15.031 1.00 93.44 91 CYS A CA 1
ATOM 676 C C . CYS A 1 91 ? 9.923 -0.318 -16.360 1.00 93.44 91 CYS A C 1
ATOM 678 O O . CYS A 1 91 ? 8.824 0.239 -16.394 1.00 93.44 91 CYS A O 1
ATOM 680 N N . PHE A 1 92 ? 10.474 -0.885 -17.437 1.00 95.31 92 PHE A N 1
ATOM 681 C CA . PHE A 1 92 ? 9.812 -0.886 -18.746 1.00 95.31 92 PHE A CA 1
ATOM 682 C C . PHE A 1 92 ? 8.506 -1.677 -18.724 1.00 95.31 92 PHE A C 1
ATOM 684 O O . PHE A 1 92 ? 7.479 -1.171 -19.179 1.00 95.31 92 PHE A O 1
ATOM 691 N N . ASN A 1 93 ? 8.524 -2.879 -18.148 1.00 93.06 93 ASN A N 1
ATOM 692 C CA . ASN A 1 93 ? 7.343 -3.732 -18.056 1.00 93.06 93 ASN A CA 1
ATOM 693 C C . ASN A 1 93 ? 6.221 -3.052 -17.265 1.00 93.06 93 ASN A C 1
ATOM 695 O O . ASN A 1 93 ? 5.082 -3.007 -17.730 1.00 93.06 93 ASN A O 1
ATOM 699 N N . PHE A 1 94 ? 6.555 -2.455 -16.119 1.00 93.44 94 PHE A N 1
ATOM 700 C CA . PHE A 1 94 ? 5.590 -1.756 -15.278 1.00 93.44 94 PHE A CA 1
ATOM 701 C C . PHE A 1 94 ? 4.991 -0.516 -15.964 1.00 93.44 94 PHE A C 1
ATOM 703 O O . PHE A 1 94 ? 3.771 -0.350 -15.992 1.00 93.44 94 PHE A O 1
ATOM 710 N N . HIS A 1 95 ? 5.824 0.356 -16.542 1.00 94.31 95 HIS A N 1
ATOM 711 C CA . HIS A 1 95 ? 5.331 1.596 -17.153 1.00 94.31 95 HIS A CA 1
ATOM 712 C C . HIS A 1 95 ? 4.554 1.348 -18.439 1.00 94.31 95 HIS A C 1
ATOM 714 O O . HIS A 1 95 ? 3.590 2.064 -18.688 1.00 94.31 95 HIS A O 1
ATOM 720 N N . ARG A 1 96 ? 4.920 0.331 -19.228 1.00 95.19 96 ARG A N 1
ATOM 721 C CA . ARG A 1 96 ? 4.155 -0.034 -20.424 1.00 95.19 96 ARG A CA 1
ATOM 722 C C . ARG A 1 96 ? 2.698 -0.333 -20.075 1.00 95.19 96 ARG A C 1
ATOM 724 O O . ARG A 1 96 ? 1.813 0.264 -20.666 1.00 95.19 96 ARG A O 1
ATOM 731 N N . ILE A 1 97 ? 2.458 -1.157 -19.051 1.00 94.31 97 ILE A N 1
ATOM 732 C CA . ILE A 1 97 ? 1.098 -1.490 -18.598 1.00 94.31 97 ILE A CA 1
ATOM 733 C C . ILE A 1 97 ? 0.336 -0.228 -18.172 1.00 94.31 97 ILE A C 1
ATOM 735 O O . ILE A 1 97 ? -0.836 -0.071 -18.506 1.00 94.31 97 ILE A O 1
ATOM 739 N N . LEU A 1 98 ? 0.993 0.686 -17.449 1.00 93.25 98 LEU A N 1
ATOM 740 C CA . LEU A 1 98 ? 0.366 1.948 -17.051 1.00 93.25 98 LEU A CA 1
ATOM 741 C C . LEU A 1 98 ? 0.009 2.826 -18.253 1.00 93.25 98 LEU A C 1
ATOM 743 O O . LEU A 1 98 ? -1.081 3.390 -18.274 1.00 93.25 98 LEU A O 1
ATOM 747 N N . PHE A 1 99 ? 0.903 2.956 -19.233 1.00 95.62 99 PHE A N 1
ATOM 748 C CA . PHE A 1 99 ? 0.640 3.752 -20.430 1.00 95.62 99 PHE A CA 1
ATOM 749 C C . PHE A 1 99 ? -0.463 3.138 -21.292 1.00 95.62 99 PHE A C 1
ATOM 751 O O . PHE A 1 99 ? -1.356 3.870 -21.707 1.00 95.62 99 PHE A O 1
ATOM 758 N N . ASP A 1 100 ? -0.467 1.817 -21.474 1.00 96.31 100 ASP A N 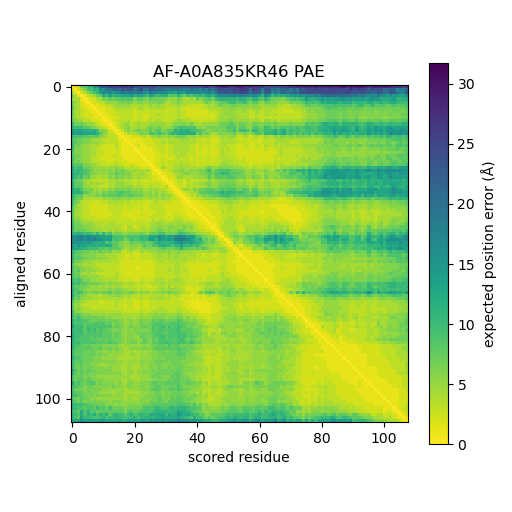1
ATOM 759 C CA . ASP A 1 100 ? -1.528 1.108 -22.199 1.00 96.31 100 ASP A CA 1
ATOM 760 C C . ASP A 1 100 ? -2.894 1.315 -21.515 1.00 96.31 100 ASP A C 1
ATOM 762 O O . ASP A 1 100 ? -3.905 1.595 -22.166 1.00 96.31 100 ASP A O 1
ATOM 766 N N . ALA A 1 101 ? -2.930 1.240 -20.180 1.00 95.12 101 ALA A N 1
ATOM 767 C CA . ALA A 1 101 ? -4.139 1.500 -19.403 1.00 95.12 101 ALA A CA 1
ATOM 768 C C . ALA A 1 101 ? -4.602 2.961 -19.522 1.00 95.12 101 ALA A C 1
ATOM 770 O O . ALA A 1 101 ? -5.802 3.214 -19.645 1.00 95.12 101 ALA A O 1
ATOM 771 N N . LEU A 1 102 ? -3.676 3.923 -19.496 1.00 95.69 102 LEU A N 1
ATOM 772 C CA . LEU A 1 102 ? -3.990 5.343 -19.662 1.00 95.69 102 LEU A CA 1
ATOM 773 C C . LEU A 1 102 ? -4.531 5.646 -21.064 1.00 95.69 102 LEU A C 1
ATOM 775 O O . LEU A 1 102 ? -5.560 6.303 -21.153 1.00 95.69 102 LEU A O 1
ATOM 779 N N . ASP A 1 103 ? -3.916 5.123 -22.128 1.00 95.62 103 ASP A N 1
ATOM 780 C CA . ASP A 1 103 ? -4.404 5.302 -23.508 1.00 95.62 103 ASP A CA 1
ATOM 781 C C . ASP A 1 103 ? -5.795 4.677 -23.715 1.00 95.62 103 ASP A C 1
ATOM 783 O O . ASP A 1 103 ? -6.612 5.184 -24.480 1.00 95.62 103 ASP A O 1
ATOM 787 N N . THR A 1 104 ? -6.096 3.597 -22.986 1.00 95.31 104 THR A N 1
ATOM 788 C CA . THR A 1 104 ? -7.409 2.938 -23.049 1.00 95.31 104 THR A CA 1
ATOM 789 C C . THR A 1 104 ? -8.485 3.678 -22.245 1.00 95.31 104 THR A C 1
ATOM 791 O O . THR A 1 104 ? -9.658 3.656 -22.615 1.00 95.31 104 THR A O 1
ATOM 794 N N . SER A 1 105 ? -8.118 4.285 -21.112 1.00 94.75 105 SER A N 1
ATOM 795 C CA . SER A 1 105 ? -9.080 4.816 -20.131 1.00 94.75 105 SER A CA 1
ATOM 796 C C . SER A 1 105 ? -9.255 6.334 -20.156 1.00 94.75 105 SER A C 1
ATOM 798 O O . SER A 1 105 ? -10.298 6.819 -19.709 1.00 94.75 105 SER A O 1
ATOM 800 N N . ALA A 1 106 ? -8.277 7.090 -20.658 1.00 91.94 106 ALA A N 1
ATOM 801 C CA . ALA A 1 106 ? -8.338 8.544 -20.727 1.00 91.94 106 ALA A CA 1
ATOM 802 C C . ALA A 1 106 ? -8.806 9.027 -22.115 1.00 91.94 106 ALA A C 1
ATOM 804 O O . ALA A 1 106 ? -8.480 8.408 -23.129 1.00 91.94 106 ALA A O 1
ATOM 805 N N . PRO A 1 107 ? -9.553 10.146 -22.195 1.00 89.75 107 PRO A N 1
ATOM 806 C CA . PRO A 1 107 ? -9.814 10.814 -23.465 1.00 89.75 107 PRO A CA 1
ATOM 807 C C . PRO A 1 107 ? -8.508 11.241 -24.138 1.00 89.75 107 PRO A C 1
ATOM 809 O O . PRO A 1 107 ? -7.550 11.610 -23.457 1.00 89.75 107 PRO A O 1
ATOM 812 N N . ARG A 1 108 ? -8.509 11.220 -25.470 1.00 80.31 108 ARG A N 1
ATOM 813 C CA . ARG A 1 108 ? -7.403 11.720 -26.291 1.00 80.31 108 ARG A CA 1
ATOM 814 C C . ARG A 1 108 ? -7.406 13.238 -26.397 1.00 80.31 108 ARG A C 1
ATOM 816 O O . ARG A 1 108 ? -8.518 13.812 -26.462 1.00 80.31 108 ARG A O 1
#

Foldseek 3Di:
DPPPDDDDDDDDDFDLALQRVLVCLLPVVNVVDDPPDADEAEAEQNQVVDDPVSNVSSVVSVVPDPHPYYHHHHDPFPCPDPDPVRNVVSVVVRVVVVVVVCVVPDDD

Secondary structure (DSSP, 8-state):
---S-----------SSHHHHHHHHH-GGGGTPPTTPPEEEEEES-GGG--HHHHHHHHHHHHTS-EEEEEEE--------S-HHHHHHHHHHHHHHHHHHHHHHS--

Radius of gyration: 18.49 Å; Cα contacts (8 Å, |Δi|>4): 83; chains: 1; bounding box: 47×22×51 Å

Nearest PDB structures (foldseek):
  8dk3-assembly1_B  TM=6.064E-01  e=2.208E+00  Pseudomonas aeruginosa PA14
  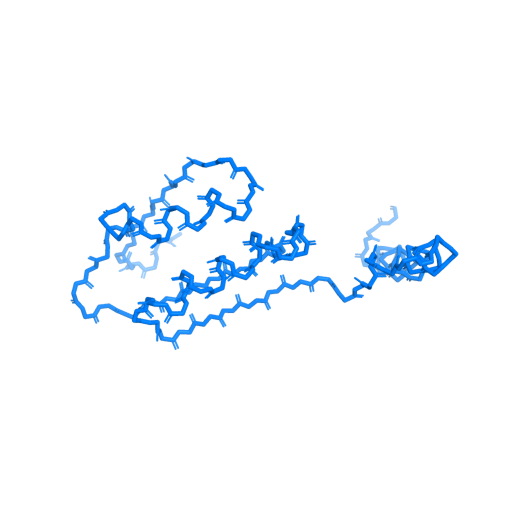1hmp-assembly1_B-2  TM=3.115E-01  e=1.692E+00  Homo sapiens
  5lp7-assembly2_C  TM=2.845E-01  e=4.907E+00  Bacillus subtilis subsp. subtilis str. 168
  3lwt-assembly1_X  TM=3.032E-01  e=7.818E+00  Saccharomyces cerevisiae

Solvent-accessible surface area (backbone atoms only — not comparable to full-atom values): 6937 Å² total; per-residue (Å²): 134,83,88,83,68,93,77,86,87,86,87,85,89,63,61,99,46,44,55,41,51,28,53,50,65,67,37,52,78,81,64,67,72,60,93,86,63,82,40,69,50,77,39,74,63,54,67,86,80,37,58,71,67,45,40,51,54,30,52,52,45,53,67,74,47,87,62,72,45,76,48,80,47,73,78,94,67,67,70,76,53,92,45,67,67,54,25,54,49,37,51,52,57,53,50,50,55,53,50,54,50,45,69,73,73,48,87,132

Mean predicted aligned error: 5.95 Å

Sequence (108 aa):
MSKGLHLEFNVSYEAGTLSGRASVLSNQPSLALWNGEALVVNCQSWIRHGAPGPKDTFLDTIGVLNLCLVTVTDKDVDLNSPSLASRIEGCFNFHRILFDALDTSAPR

InterPro domains:
  IPR005202 Transcription factor GRAS [PF03514] (26-108)
  IPR005202 Transcription factor GRAS [PS50985] (1-108)